Protein AF-A0A3B8Q1C9-F1 (afdb_monomer_lite)

Structure (mmCIF, N/CA/C/O backbone):
data_AF-A0A3B8Q1C9-F1
#
_entry.id   AF-A0A3B8Q1C9-F1
#
loop_
_atom_site.group_PDB
_at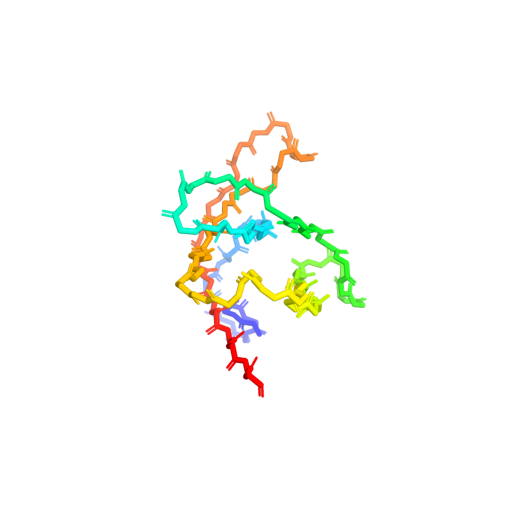om_site.id
_atom_site.type_symbol
_atom_site.label_atom_id
_atom_site.label_alt_id
_atom_site.label_comp_id
_atom_site.label_asym_id
_atom_site.label_entity_id
_atom_site.label_seq_id
_atom_site.pdbx_PDB_ins_code
_atom_site.Cartn_x
_atom_site.Cartn_y
_atom_site.Cartn_z
_atom_site.occupancy
_atom_site.B_iso_or_equiv
_atom_site.auth_seq_id
_atom_site.auth_comp_id
_atom_site.auth_asym_id
_atom_site.auth_atom_id
_atom_site.pdbx_PDB_model_num
ATOM 1 N N . MET A 1 1 ? 9.204 -12.429 -6.344 1.00 60.84 1 MET A N 1
ATOM 2 C CA . MET A 1 1 ? 8.142 -11.477 -6.739 1.00 60.84 1 MET A CA 1
ATOM 3 C C . MET A 1 1 ? 7.504 -12.024 -8.015 1.00 60.84 1 MET A C 1
ATOM 5 O O . MET A 1 1 ? 8.084 -12.948 -8.583 1.00 60.84 1 MET A O 1
ATOM 9 N N . PRO A 1 2 ? 6.340 -11.546 -8.483 1.00 67.00 2 PRO A N 1
ATOM 10 C CA . PRO A 1 2 ? 5.905 -11.873 -9.841 1.00 67.00 2 PRO A CA 1
ATOM 11 C C . PRO A 1 2 ? 7.005 -11.469 -10.830 1.00 67.00 2 PRO A C 1
ATOM 13 O O . PRO A 1 2 ? 7.648 -10.438 -10.605 1.00 67.00 2 PRO A O 1
ATOM 16 N N . ALA A 1 3 ? 7.219 -12.241 -11.897 1.00 64.62 3 ALA A N 1
ATOM 17 C CA . ALA A 1 3 ? 8.178 -11.895 -12.950 1.00 64.62 3 ALA A CA 1
ATOM 18 C C . ALA A 1 3 ? 9.658 -11.774 -12.489 1.00 64.62 3 ALA A C 1
ATOM 20 O O . ALA A 1 3 ? 10.401 -10.921 -12.970 1.00 64.62 3 ALA A O 1
ATOM 21 N N . SER A 1 4 ? 10.097 -12.577 -11.511 1.00 67.44 4 SER A N 1
ATOM 22 C CA . SER A 1 4 ? 11.488 -12.587 -11.008 1.00 67.44 4 SER A CA 1
ATOM 23 C C . SER A 1 4 ? 12.373 -13.700 -11.593 1.00 67.44 4 SER A C 1
ATOM 25 O O . SER A 1 4 ? 13.560 -13.755 -11.277 1.00 67.44 4 SER A O 1
ATOM 27 N N . GLY A 1 5 ? 11.814 -14.618 -12.385 1.00 74.50 5 GLY A N 1
ATOM 28 C CA . GLY A 1 5 ? 12.517 -15.777 -12.939 1.00 74.50 5 GLY A CA 1
ATOM 29 C C . GLY A 1 5 ? 13.154 -15.528 -14.318 1.00 74.50 5 GLY A C 1
ATOM 30 O O . GLY A 1 5 ? 12.696 -14.665 -15.071 1.00 74.50 5 GLY A O 1
ATOM 31 N N . PRO A 1 6 ? 14.194 -16.296 -14.706 1.00 71.38 6 PRO A N 1
ATOM 32 C CA . PRO A 1 6 ? 14.736 -16.251 -16.064 1.00 71.38 6 PRO A CA 1
ATOM 33 C C . PRO A 1 6 ? 13.656 -16.553 -17.116 1.00 71.38 6 PRO A C 1
ATOM 35 O O . PRO A 1 6 ? 13.021 -17.603 -17.069 1.00 71.38 6 PRO A O 1
ATOM 38 N N . GLY A 1 7 ? 13.475 -15.650 -18.085 1.00 75.75 7 GLY A N 1
ATOM 39 C CA . GLY A 1 7 ? 12.500 -15.810 -19.173 1.00 75.75 7 GLY A CA 1
ATOM 40 C C . GLY A 1 7 ? 11.062 -15.395 -18.838 1.00 75.75 7 GLY A C 1
ATOM 41 O O . GLY A 1 7 ? 10.188 -15.562 -19.687 1.00 75.75 7 GLY A O 1
ATOM 42 N N . GLU A 1 8 ? 10.802 -14.848 -17.647 1.00 81.19 8 GLU A N 1
ATOM 43 C CA . GLU A 1 8 ? 9.492 -14.280 -17.310 1.00 81.19 8 GLU A CA 1
ATOM 44 C C . GLU A 1 8 ? 9.257 -12.921 -18.002 1.00 81.19 8 GLU A C 1
ATOM 46 O O . GLU A 1 8 ? 10.190 -12.249 -18.452 1.00 81.19 8 GLU A O 1
ATOM 51 N N . PHE A 1 9 ? 7.986 -12.518 -18.125 1.00 77.31 9 PHE A N 1
ATOM 52 C CA . PHE A 1 9 ? 7.609 -11.220 -18.696 1.00 77.31 9 PHE A CA 1
ATOM 53 C C . PHE A 1 9 ? 8.121 -10.064 -17.821 1.00 77.31 9 PHE A C 1
ATOM 55 O O . PHE A 1 9 ? 8.331 -10.231 -16.628 1.00 77.31 9 PHE A O 1
ATOM 62 N N . VAL A 1 10 ? 8.289 -8.860 -18.374 1.00 82.44 10 VAL A N 1
ATOM 63 C CA . VAL A 1 10 ? 8.712 -7.698 -17.571 1.00 82.44 10 VAL A CA 1
ATOM 64 C C . VAL A 1 10 ? 7.518 -7.139 -16.794 1.00 82.44 10 VAL A C 1
ATOM 66 O O . VAL A 1 10 ? 6.607 -6.562 -17.385 1.00 82.44 10 VAL A O 1
ATOM 69 N N . ASN A 1 11 ? 7.533 -7.264 -15.466 1.00 86.81 11 ASN A N 1
ATOM 70 C CA . ASN A 1 11 ? 6.571 -6.590 -14.597 1.00 86.81 11 ASN A CA 1
ATOM 71 C C . ASN A 1 11 ? 7.090 -5.202 -14.208 1.00 86.81 11 ASN A C 1
ATOM 73 O O . ASN A 1 11 ? 8.039 -5.095 -13.428 1.00 86.81 11 ASN A O 1
ATOM 77 N N . LE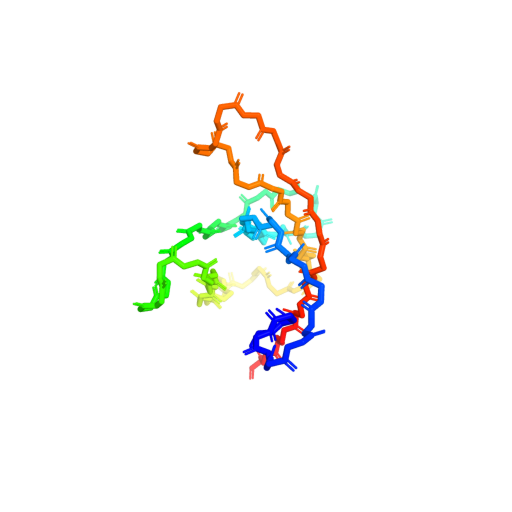U A 1 12 ? 6.447 -4.154 -14.722 1.00 89.44 12 LEU A N 1
ATOM 78 C CA . LEU A 1 12 ? 6.825 -2.759 -14.485 1.00 89.44 12 LEU A CA 1
ATOM 79 C C . LEU A 1 12 ? 6.083 -2.109 -13.316 1.00 89.44 12 LEU A C 1
ATOM 81 O O . LEU A 1 12 ? 6.311 -0.931 -13.062 1.00 89.44 12 LEU A O 1
ATOM 85 N N . LEU A 1 13 ? 5.194 -2.833 -12.629 1.00 92.19 13 LEU A N 1
ATOM 86 C CA . LEU A 1 13 ? 4.456 -2.273 -11.504 1.00 92.19 13 LEU A CA 1
ATOM 87 C C . LEU A 1 13 ? 5.418 -1.883 -10.376 1.00 92.19 13 LEU A C 1
ATOM 89 O O . LEU A 1 13 ? 6.194 -2.720 -9.904 1.00 92.19 13 LEU A O 1
ATOM 93 N N . ASP A 1 14 ? 5.298 -0.634 -9.951 1.00 93.12 14 ASP A N 1
ATOM 94 C CA . ASP A 1 14 ? 5.848 -0.060 -8.726 1.00 93.12 14 ASP A CA 1
ATOM 95 C C . ASP A 1 14 ? 4.668 0.121 -7.754 1.00 93.12 14 ASP A C 1
ATOM 97 O O . ASP A 1 14 ? 3.899 1.075 -7.919 1.00 93.12 14 ASP A O 1
ATOM 101 N N . PRO A 1 15 ? 4.379 -0.875 -6.894 1.00 94.25 15 PRO A N 1
ATOM 102 C CA . PRO A 1 15 ? 3.154 -0.901 -6.108 1.00 94.25 15 PRO A CA 1
ATOM 103 C C . PRO A 1 15 ? 3.286 -0.123 -4.794 1.00 94.25 15 PRO A C 1
ATOM 105 O O . PRO A 1 15 ? 4.229 -0.321 -4.033 1.00 94.25 15 PRO A O 1
ATOM 108 N N . MET A 1 16 ? 2.248 0.637 -4.453 1.00 96.44 16 MET A N 1
ATOM 109 C CA . MET A 1 16 ? 2.024 1.158 -3.104 1.00 96.44 16 MET A CA 1
ATOM 110 C C . MET A 1 16 ? 0.774 0.530 -2.476 1.00 96.44 16 MET A C 1
ATOM 112 O O . MET A 1 16 ? -0.128 0.053 -3.173 1.00 96.44 16 MET A O 1
ATOM 116 N N . ILE A 1 17 ? 0.714 0.528 -1.144 1.00 97.75 17 ILE A N 1
ATOM 117 C CA . ILE A 1 17 ? -0.388 -0.051 -0.368 1.00 97.75 17 ILE A CA 1
ATOM 118 C C . ILE A 1 17 ? -1.051 1.046 0.459 1.00 97.75 17 ILE A C 1
ATOM 120 O O . ILE A 1 17 ? -0.366 1.828 1.120 1.00 97.75 17 ILE A O 1
ATOM 124 N N . GLN A 1 18 ? -2.383 1.051 0.483 1.00 98.38 18 GLN A N 1
ATOM 125 C CA . GLN A 1 18 ? -3.179 1.801 1.451 1.00 98.38 18 GLN A CA 1
ATOM 126 C C . GLN A 1 18 ? -4.007 0.836 2.306 1.00 98.38 18 GLN A C 1
ATOM 128 O O . GLN A 1 18 ? -4.618 -0.102 1.787 1.00 98.38 18 GLN A O 1
ATOM 133 N N . LEU A 1 19 ? -4.046 1.077 3.616 1.00 98.38 19 LEU A N 1
ATOM 134 C CA . LEU A 1 19 ? -4.964 0.421 4.543 1.00 98.38 19 LEU A CA 1
ATOM 135 C C . LEU A 1 19 ? -6.110 1.381 4.850 1.00 98.38 19 LEU A C 1
ATOM 137 O O . LEU A 1 19 ? -5.867 2.496 5.315 1.00 98.38 19 LEU A O 1
ATOM 141 N N . LEU A 1 20 ? -7.341 0.938 4.613 1.00 98.69 20 LEU A N 1
ATOM 142 C CA . LEU A 1 20 ? -8.547 1.724 4.827 1.00 98.69 20 LEU A CA 1
ATOM 143 C C . LEU A 1 20 ? -9.391 1.129 5.955 1.00 98.69 20 LEU A C 1
ATOM 145 O O . LEU A 1 20 ? -9.516 -0.093 6.054 1.00 98.69 20 LEU A O 1
ATOM 149 N N . ASP A 1 21 ? -9.981 1.982 6.789 1.00 98.12 21 ASP A N 1
ATOM 150 C CA . ASP A 1 21 ? -10.980 1.565 7.776 1.00 98.12 21 ASP A CA 1
ATOM 151 C C . ASP A 1 21 ? -12.336 1.226 7.121 1.00 98.12 21 ASP A C 1
ATOM 153 O O . ASP A 1 21 ? -12.530 1.358 5.909 1.00 98.12 21 ASP A O 1
ATOM 157 N N . ALA A 1 22 ? -13.307 0.790 7.929 1.00 97.69 22 ALA A N 1
ATOM 158 C CA . ALA A 1 22 ? -14.627 0.395 7.439 1.00 97.69 22 ALA A CA 1
ATOM 159 C C . ALA A 1 22 ? -15.428 1.541 6.786 1.00 97.69 22 ALA A C 1
ATOM 161 O O . ALA A 1 22 ? -16.367 1.272 6.037 1.00 97.69 22 ALA A O 1
ATOM 162 N N . ALA A 1 23 ? -15.079 2.799 7.074 1.00 97.62 23 ALA A N 1
ATOM 163 C CA . ALA A 1 23 ? -15.687 3.985 6.480 1.00 97.62 23 ALA A CA 1
ATOM 164 C C . ALA A 1 23 ? -14.955 4.448 5.205 1.00 97.62 23 ALA A C 1
ATOM 166 O O . ALA A 1 23 ? -15.400 5.398 4.561 1.00 97.62 23 ALA A O 1
ATOM 167 N N . GLY A 1 24 ? -13.869 3.770 4.819 1.00 97.75 24 GLY A N 1
ATOM 168 C CA . GLY A 1 24 ? -13.056 4.107 3.655 1.00 97.75 24 GLY A CA 1
ATOM 169 C C . GLY A 1 24 ? -12.003 5.182 3.927 1.00 97.75 24 GLY A C 1
ATOM 170 O O . GLY A 1 24 ? -11.457 5.733 2.974 1.00 97.75 24 GLY A O 1
ATOM 171 N N . ASN A 1 25 ? -11.696 5.499 5.189 1.00 97.94 25 ASN A N 1
ATOM 172 C CA . ASN A 1 25 ? -10.609 6.426 5.502 1.00 97.94 25 ASN A CA 1
ATOM 173 C C . ASN A 1 25 ? -9.266 5.704 5.435 1.00 97.94 25 ASN A C 1
ATOM 175 O O . ASN A 1 25 ? -9.118 4.624 6.006 1.00 97.94 25 ASN A O 1
ATOM 179 N N . VAL A 1 26 ? -8.263 6.327 4.815 1.00 98.12 26 VAL A N 1
ATOM 180 C CA . VAL A 1 26 ? -6.886 5.819 4.828 1.00 98.12 26 VAL A CA 1
ATOM 181 C C . VAL A 1 26 ? -6.295 5.984 6.228 1.00 98.12 26 VAL A C 1
ATOM 183 O O . VAL A 1 26 ? -6.186 7.099 6.735 1.00 98.12 26 VAL A O 1
ATOM 186 N N . VAL A 1 27 ? -5.894 4.874 6.846 1.00 98.31 27 VAL A N 1
ATOM 187 C CA . VAL A 1 27 ? -5.299 4.840 8.194 1.00 98.31 27 VAL A CA 1
ATOM 188 C C . VAL A 1 27 ? -3.805 4.513 8.189 1.00 98.31 27 VAL A C 1
ATOM 190 O O . VAL A 1 27 ? -3.129 4.746 9.189 1.00 98.31 27 VAL A O 1
ATOM 193 N N . ALA A 1 28 ? -3.283 3.982 7.081 1.00 98.19 28 ALA A N 1
ATOM 194 C CA . ALA A 1 28 ? -1.856 3.774 6.855 1.00 98.19 28 ALA A CA 1
ATOM 195 C C . ALA A 1 28 ? -1.552 3.674 5.355 1.00 98.19 28 ALA A C 1
ATOM 197 O O . ALA A 1 28 ? -2.386 3.204 4.579 1.00 98.19 28 ALA A O 1
ATOM 198 N N . THR A 1 29 ? -0.339 4.061 4.964 1.00 98.06 29 THR A N 1
ATOM 199 C CA . THR A 1 29 ? 0.195 3.876 3.610 1.00 98.06 29 THR A CA 1
ATOM 200 C C . THR A 1 29 ? 1.617 3.323 3.670 1.00 98.06 29 THR A C 1
ATOM 202 O O . THR A 1 29 ? 2.326 3.512 4.661 1.00 98.06 29 THR A O 1
ATOM 205 N N . ALA A 1 30 ? 2.035 2.621 2.619 1.00 97.56 30 ALA A N 1
ATOM 206 C CA . ALA A 1 30 ? 3.416 2.198 2.429 1.00 97.56 30 ALA A CA 1
ATOM 207 C C . ALA A 1 30 ? 3.778 2.205 0.943 1.00 97.56 30 ALA A C 1
ATOM 209 O O . ALA 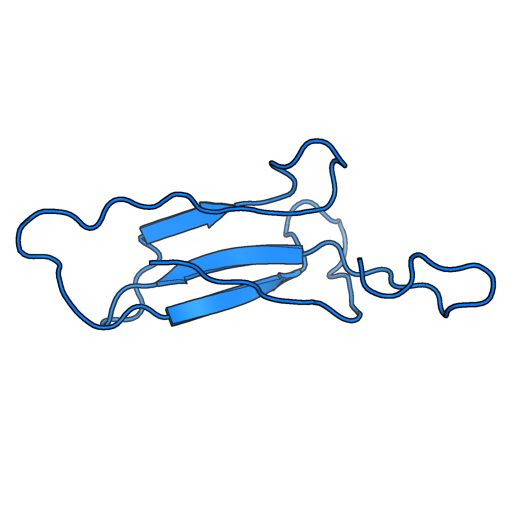A 1 30 ? 2.986 1.772 0.107 1.00 97.56 30 ALA A O 1
ATOM 210 N N . ASP A 1 31 ? 4.994 2.652 0.650 1.00 96.88 31 ASP A N 1
ATOM 211 C CA . ASP A 1 31 ? 5.580 2.685 -0.685 1.00 96.88 31 ASP A CA 1
ATOM 212 C C . ASP A 1 31 ? 7.079 2.378 -0.561 1.00 96.88 31 ASP A C 1
ATOM 214 O O . ASP A 1 31 ? 7.763 3.007 0.252 1.00 96.88 31 ASP A O 1
ATOM 218 N N . ASN A 1 32 ? 7.560 1.374 -1.301 1.00 94.19 32 ASN A N 1
ATOM 219 C CA . ASN A 1 32 ? 8.979 1.022 -1.427 1.00 94.19 32 ASN A CA 1
ATOM 220 C C . ASN A 1 32 ? 9.759 0.905 -0.100 1.00 94.19 32 ASN A C 1
ATOM 222 O O . ASN A 1 32 ? 10.963 1.158 -0.035 1.00 94.19 32 ASN A O 1
ATOM 226 N N . ASN A 1 33 ? 9.081 0.512 0.984 1.00 94.44 33 ASN A N 1
ATOM 227 C CA . ASN A 1 33 ? 9.645 0.495 2.335 1.00 94.44 33 ASN A CA 1
ATOM 228 C C . ASN A 1 33 ? 10.267 -0.858 2.733 1.00 94.44 33 ASN A C 1
ATOM 230 O O . ASN A 1 33 ? 10.602 -1.055 3.903 1.00 94.44 33 ASN A O 1
ATOM 234 N N . GLN A 1 34 ? 10.408 -1.794 1.792 1.00 92.50 34 GLN A N 1
ATOM 235 C CA . GLN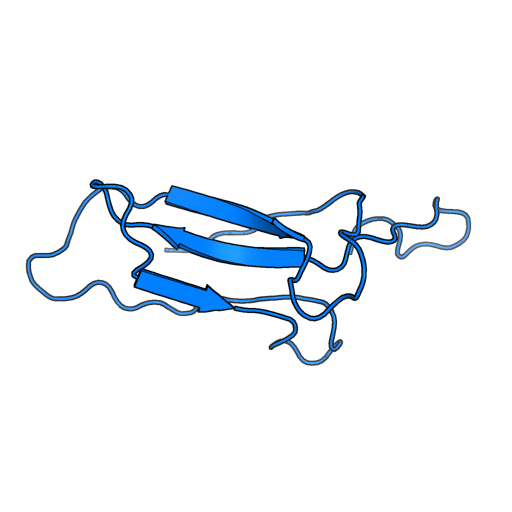 A 1 34 ? 11.133 -3.052 1.979 1.00 92.50 34 GLN A CA 1
ATOM 236 C C . GLN A 1 34 ? 12.565 -2.997 1.415 1.00 92.50 34 GLN A C 1
ATOM 238 O O . GLN A 1 34 ? 12.864 -2.159 0.566 1.00 92.50 34 GLN A O 1
ATOM 243 N N . PRO A 1 35 ? 13.478 -3.891 1.858 1.00 88.31 35 PRO A N 1
ATOM 244 C CA . PRO A 1 35 ? 14.901 -3.830 1.494 1.00 88.31 35 PRO A CA 1
ATOM 245 C C . PRO A 1 35 ? 15.225 -3.952 0.001 1.00 88.31 35 PRO A C 1
ATOM 247 O O . PRO A 1 35 ? 16.321 -3.583 -0.411 1.00 88.31 35 PRO A O 1
ATOM 250 N N . ASP A 1 36 ? 14.311 -4.489 -0.806 1.00 81.62 36 ASP A N 1
ATOM 251 C CA . ASP A 1 36 ? 14.478 -4.565 -2.259 1.00 81.62 36 ASP A CA 1
ATOM 252 C C . ASP A 1 36 ? 14.123 -3.257 -2.984 1.00 81.62 36 ASP A C 1
ATOM 254 O O . ASP A 1 36 ? 14.293 -3.176 -4.200 1.00 81.62 36 ASP A O 1
ATOM 258 N N . GLY A 1 37 ? 13.646 -2.244 -2.249 1.00 82.56 37 GLY A N 1
ATOM 259 C CA . GLY A 1 37 ? 13.292 -0.926 -2.771 1.00 82.56 37 GLY A CA 1
ATOM 260 C C . GLY A 1 37 ? 12.111 -0.936 -3.738 1.00 82.56 37 GLY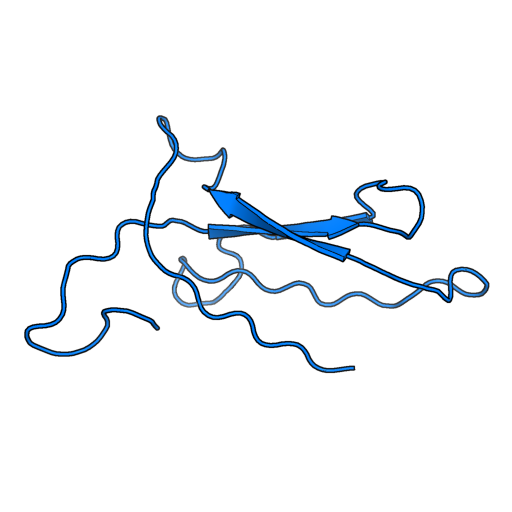 A C 1
ATOM 261 O O . GLY A 1 37 ? 11.960 0.021 -4.488 1.00 82.56 37 GLY A O 1
ATOM 262 N N . ARG A 1 38 ? 11.327 -2.023 -3.757 1.00 81.88 38 ARG A N 1
ATOM 263 C CA . ARG A 1 38 ? 10.174 -2.209 -4.648 1.00 81.88 38 ARG A CA 1
ATOM 264 C C . ARG A 1 38 ? 8.927 -2.695 -3.911 1.00 81.88 38 ARG A C 1
ATOM 266 O O . ARG A 1 38 ? 7.803 -2.438 -4.329 1.00 81.88 38 ARG A O 1
ATOM 273 N N . ASN A 1 39 ? 9.105 -3.497 -2.865 1.00 88.12 39 ASN A N 1
ATOM 274 C CA . ASN A 1 39 ? 7.986 -4.015 -2.094 1.00 88.12 39 ASN A CA 1
ATOM 275 C C . ASN A 1 39 ? 7.546 -3.022 -1.012 1.00 88.12 39 ASN A C 1
ATOM 277 O O . ASN A 1 39 ? 8.353 -2.303 -0.417 1.00 88.12 39 ASN A O 1
ATOM 281 N N . ALA A 1 40 ? 6.249 -3.050 -0.719 1.00 94.88 40 ALA A N 1
ATOM 282 C CA . ALA A 1 40 ? 5.623 -2.278 0.342 1.00 94.88 40 ALA A CA 1
ATOM 283 C C . ALA A 1 40 ? 5.064 -3.211 1.429 1.00 94.88 40 ALA A C 1
ATOM 285 O O . ALA A 1 40 ? 4.540 -4.288 1.140 1.00 94.88 40 ALA A O 1
ATOM 286 N N . LEU A 1 41 ? 5.173 -2.792 2.689 1.00 95.75 41 LEU A N 1
ATOM 287 C CA . LEU A 1 41 ? 4.670 -3.502 3.864 1.00 95.75 41 LEU A CA 1
ATOM 288 C C . LEU A 1 41 ? 4.041 -2.512 4.845 1.00 95.75 41 LEU A C 1
ATOM 290 O O . LEU A 1 41 ? 4.666 -1.521 5.223 1.00 95.75 41 LEU A O 1
ATOM 294 N N . ILE A 1 42 ? 2.840 -2.825 5.323 1.00 97.88 42 ILE A N 1
ATOM 295 C CA . ILE A 1 42 ? 2.195 -2.109 6.425 1.00 97.88 42 ILE A CA 1
ATOM 296 C C . ILE A 1 42 ? 2.191 -3.016 7.657 1.00 97.88 42 ILE A C 1
ATOM 298 O O . ILE A 1 42 ? 1.584 -4.082 7.639 1.00 97.88 42 ILE A O 1
ATOM 302 N N . ASN A 1 43 ? 2.815 -2.552 8.742 1.00 96.81 43 ASN A N 1
ATOM 303 C CA . ASN A 1 43 ? 2.643 -3.117 10.081 1.00 96.81 43 ASN A CA 1
ATOM 304 C C . ASN A 1 43 ? 1.711 -2.192 10.867 1.00 96.81 43 ASN A C 1
ATOM 306 O O . ASN A 1 43 ? 2.121 -1.102 11.267 1.00 96.81 43 ASN A O 1
ATOM 310 N N . TYR A 1 44 ? 0.461 -2.610 11.068 1.00 97.12 44 TYR A N 1
ATOM 311 C CA . TYR A 1 44 ? -0.566 -1.774 11.686 1.00 97.12 44 TYR A CA 1
ATOM 312 C C . TYR A 1 44 ? -1.114 -2.406 12.963 1.00 97.12 44 TYR A C 1
ATOM 314 O O . TYR A 1 44 ? -1.633 -3.519 12.947 1.00 97.12 44 TYR A O 1
ATOM 322 N N . ALA A 1 45 ? -1.023 -1.670 14.070 1.00 97.44 45 ALA A N 1
ATOM 323 C CA . ALA A 1 45 ? -1.683 -2.024 15.317 1.00 97.44 45 ALA A CA 1
ATOM 324 C C . ALA A 1 45 ? -3.055 -1.346 15.366 1.00 97.44 45 ALA A C 1
ATOM 326 O O . ALA A 1 45 ? -3.137 -0.118 15.417 1.00 97.44 45 ALA A O 1
ATOM 327 N N . VAL A 1 46 ? -4.124 -2.145 15.368 1.00 96.44 46 VAL A N 1
ATOM 328 C CA . VAL A 1 46 ? -5.498 -1.637 15.459 1.00 96.44 46 VAL A CA 1
ATOM 329 C C . VAL A 1 46 ? -5.691 -0.909 16.798 1.00 96.44 46 VAL A C 1
ATOM 331 O O . VAL A 1 46 ? -5.498 -1.524 17.852 1.00 96.44 46 VAL A O 1
ATOM 334 N N . PRO A 1 47 ? -6.073 0.384 16.796 1.00 96.56 47 PRO A N 1
ATOM 335 C CA . PRO A 1 47 ? -6.326 1.123 18.027 1.00 96.56 47 PRO A CA 1
ATOM 336 C C . PRO A 1 47 ? -7.439 0.495 18.874 1.00 96.56 47 PRO A C 1
ATOM 338 O O . PRO A 1 47 ? -8.381 -0.113 18.360 1.00 96.56 47 PRO A O 1
ATOM 341 N N . ALA A 1 48 ? -7.372 0.687 20.192 1.00 97.38 48 ALA A N 1
ATOM 342 C CA . ALA A 1 48 ? -8.410 0.211 21.101 1.00 97.38 48 ALA A CA 1
ATOM 343 C C . ALA A 1 48 ? -9.783 0.796 20.719 1.00 97.38 48 ALA A C 1
ATOM 345 O O . ALA A 1 48 ? -9.932 2.007 20.569 1.00 97.38 48 ALA A O 1
ATOM 346 N N . GLY A 1 49 ? -10.784 -0.072 20.558 1.00 96.62 49 GLY A N 1
ATOM 347 C CA . GLY A 1 49 ? -12.131 0.323 20.134 1.00 96.62 49 GLY A CA 1
ATOM 348 C C . GLY A 1 49 ? -12.303 0.554 18.626 1.00 96.62 49 GLY A C 1
ATOM 349 O O . GLY A 1 49 ? -13.431 0.763 18.196 1.00 96.62 49 GLY A O 1
ATOM 350 N N . ALA A 1 50 ? -11.238 0.455 17.824 1.00 96.69 50 ALA A N 1
ATOM 351 C CA . ALA A 1 50 ? -11.286 0.564 16.361 1.00 96.69 50 ALA A CA 1
ATOM 352 C C . ALA A 1 50 ? -11.316 -0.806 15.652 1.00 96.69 50 ALA A C 1
ATOM 354 O O . ALA A 1 50 ? -11.065 -0.898 14.455 1.00 96.69 50 ALA A O 1
ATOM 355 N N . GLY A 1 51 ? -11.610 -1.887 16.383 1.00 96.00 51 GLY A N 1
ATOM 356 C CA . GLY A 1 51 ? -11.784 -3.211 15.786 1.00 96.00 51 GLY A CA 1
ATOM 357 C C . GLY A 1 51 ? -12.905 -3.213 14.745 1.00 96.00 51 GLY A C 1
ATOM 358 O O . GLY A 1 51 ? -13.933 -2.564 14.927 1.00 96.00 51 GLY A O 1
ATOM 359 N N . GLY A 1 52 ? -12.721 -3.955 13.655 1.00 95.50 52 GLY A N 1
ATOM 360 C CA . GLY A 1 52 ? -13.694 -3.985 12.572 1.00 95.50 52 GLY A CA 1
ATOM 361 C C . GLY A 1 52 ? -13.105 -4.475 11.258 1.00 95.50 52 GLY A C 1
ATOM 362 O O . GLY A 1 52 ? -12.050 -5.108 11.224 1.00 95.50 52 GLY A O 1
ATOM 363 N N . THR A 1 53 ? -13.824 -4.192 10.174 1.00 97.38 53 THR A N 1
ATOM 364 C CA . THR A 1 53 ? -13.359 -4.495 8.817 1.00 97.38 53 THR A CA 1
ATOM 365 C C . THR A 1 53 ? -12.369 -3.436 8.362 1.00 97.38 53 THR A C 1
ATOM 367 O O . THR A 1 53 ? -12.615 -2.243 8.529 1.00 97.38 53 THR A O 1
ATOM 370 N N . TYR A 1 54 ? -11.287 -3.896 7.747 1.00 98.00 54 TYR A N 1
ATOM 371 C CA . TYR A 1 54 ? -10.326 -3.063 7.044 1.00 98.00 54 TYR A CA 1
ATOM 372 C C . TYR A 1 54 ? -10.216 -3.538 5.600 1.00 98.00 54 TYR A C 1
ATOM 374 O O . TYR A 1 54 ? -10.374 -4.728 5.316 1.00 98.00 54 TYR A O 1
ATOM 382 N N . TYR A 1 55 ? -9.919 -2.609 4.702 1.00 98.12 55 TYR A N 1
ATOM 383 C CA . TYR A 1 55 ? -9.710 -2.880 3.287 1.00 98.12 55 TYR A CA 1
ATOM 384 C C . TYR A 1 55 ? -8.270 -2.555 2.912 1.00 98.12 55 TYR A C 1
ATOM 386 O O . TYR A 1 55 ? -7.684 -1.604 3.423 1.00 98.12 55 TYR A O 1
ATOM 394 N N . ILE A 1 56 ? -7.703 -3.348 2.010 1.00 98.06 56 ILE A N 1
ATOM 395 C CA . ILE A 1 56 ? -6.381 -3.101 1.439 1.00 98.06 56 ILE A CA 1
ATOM 396 C C . ILE A 1 56 ? -6.594 -2.651 -0.002 1.00 98.06 56 ILE A C 1
ATOM 398 O O . ILE A 1 56 ? -7.190 -3.387 -0.791 1.00 98.06 56 ILE A O 1
ATOM 402 N N . ALA A 1 57 ? -6.106 -1.460 -0.342 1.00 97.56 57 ALA A N 1
ATOM 403 C CA . ALA A 1 57 ? -6.014 -0.998 -1.721 1.00 97.56 57 ALA A CA 1
ATOM 404 C C . ALA A 1 57 ? -4.566 -1.117 -2.204 1.00 97.56 57 ALA A C 1
ATOM 406 O O . ALA A 1 57 ? -3.634 -0.705 -1.509 1.00 97.56 57 ALA A O 1
ATOM 407 N N . ILE A 1 58 ? -4.396 -1.695 -3.393 1.00 96.81 58 ILE A N 1
ATOM 408 C CA . ILE A 1 58 ? -3.117 -1.769 -4.101 1.00 96.81 58 ILE A CA 1
ATOM 409 C C . ILE A 1 58 ? -3.185 -0.799 -5.270 1.00 96.81 58 ILE A C 1
ATOM 411 O O . ILE A 1 58 ? -4.063 -0.917 -6.127 1.00 96.81 58 ILE A O 1
ATOM 415 N N . GLU A 1 59 ? -2.249 0.138 -5.303 1.00 95.50 59 GLU A N 1
ATOM 416 C CA . GLU A 1 59 ? -2.183 1.195 -6.306 1.00 95.50 59 GLU A CA 1
ATOM 417 C C . GLU A 1 59 ? -0.783 1.263 -6.921 1.00 95.50 59 GLU A C 1
ATOM 419 O O . GLU A 1 59 ? 0.171 0.685 -6.401 1.00 95.50 59 GLU A O 1
ATOM 424 N N . ALA A 1 60 ? -0.655 1.948 -8.057 1.00 95.56 60 ALA A N 1
ATOM 425 C CA . ALA A 1 60 ? 0.661 2.321 -8.563 1.00 95.56 60 ALA A CA 1
ATOM 426 C C . ALA A 1 60 ? 1.203 3.489 -7.729 1.00 95.56 60 ALA A C 1
ATOM 428 O O . ALA A 1 60 ? 0.447 4.417 -7.449 1.00 95.56 60 ALA A O 1
ATOM 429 N N . SER A 1 61 ? 2.491 3.451 -7.380 1.00 95.12 61 SER A N 1
ATOM 430 C CA . SER A 1 61 ? 3.163 4.513 -6.628 1.00 95.12 61 SER A CA 1
ATOM 431 C C . SER A 1 61 ? 2.986 5.878 -7.302 1.00 95.12 61 SER A C 1
ATOM 433 O O . SER A 1 61 ? 3.192 6.036 -8.516 1.00 95.12 61 SER A O 1
ATOM 435 N N . ASP A 1 62 ? 2.638 6.875 -6.492 1.00 93.75 62 ASP A N 1
ATOM 436 C CA . ASP A 1 62 ? 2.543 8.281 -6.883 1.00 93.75 62 ASP A CA 1
ATOM 437 C C . ASP A 1 62 ? 3.917 8.969 -6.993 1.00 93.75 62 ASP A C 1
ATOM 439 O O . ASP A 1 62 ? 4.017 10.057 -7.565 1.00 93.75 62 ASP A O 1
ATOM 443 N N . ALA A 1 63 ? 4.992 8.312 -6.541 1.00 91.81 63 ALA A N 1
ATOM 444 C CA . ALA A 1 63 ? 6.371 8.764 -6.717 1.00 91.81 63 ALA A CA 1
ATOM 445 C C . ALA A 1 63 ? 6.868 8.605 -8.167 1.00 91.81 63 ALA A C 1
ATOM 447 O O . ALA A 1 63 ? 7.932 9.116 -8.535 1.00 91.81 63 ALA A O 1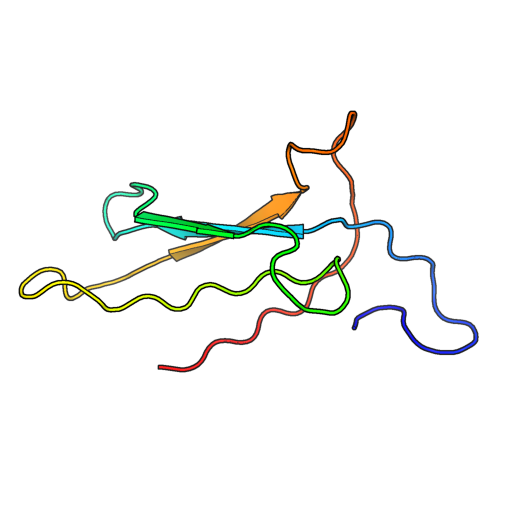
ATOM 448 N N . THR A 1 64 ? 6.096 7.923 -9.018 1.00 90.12 64 THR A N 1
ATOM 449 C CA . THR A 1 64 ? 6.405 7.755 -10.439 1.00 90.12 64 THR A CA 1
ATOM 450 C C . THR A 1 64 ? 5.779 8.877 -11.289 1.00 90.12 64 THR A C 1
ATOM 452 O O . THR A 1 64 ? 4.624 9.246 -11.085 1.00 90.12 64 THR A O 1
ATOM 455 N N . PRO A 1 65 ? 6.472 9.418 -12.318 1.00 92.62 65 PRO A N 1
ATOM 456 C CA . PRO A 1 65 ? 5.913 10.480 -13.171 1.00 92.62 65 PRO A CA 1
ATOM 457 C C . PRO A 1 65 ? 4.653 10.079 -13.953 1.00 92.62 65 PRO A C 1
ATOM 459 O O . PRO A 1 65 ? 3.942 10.937 -14.480 1.00 92.62 65 PRO A O 1
ATOM 462 N N . LYS A 1 66 ? 4.426 8.772 -14.120 1.00 94.38 66 LYS A N 1
ATOM 463 C CA . LYS A 1 66 ? 3.265 8.182 -14.787 1.00 94.38 66 LYS A CA 1
ATOM 464 C C . LYS A 1 66 ? 2.910 6.878 -14.073 1.00 94.38 66 LYS A C 1
ATOM 466 O O . LYS A 1 66 ? 3.835 6.104 -13.834 1.00 94.38 66 LYS A O 1
ATOM 471 N N . PRO A 1 67 ? 1.615 6.575 -13.865 1.00 94.06 67 PRO A N 1
ATOM 472 C CA . PRO A 1 67 ? 1.200 5.323 -13.247 1.00 94.06 67 PRO A CA 1
ATOM 473 C C . PRO A 1 67 ? 1.800 4.107 -13.953 1.00 94.06 67 PRO A C 1
ATOM 475 O O . PRO A 1 67 ? 1.690 3.961 -15.177 1.00 94.06 67 PRO A O 1
ATOM 478 N N . THR A 1 68 ? 2.411 3.227 -13.169 1.00 94.88 68 THR A N 1
ATOM 479 C CA . THR A 1 68 ? 2.934 1.942 -13.631 1.00 94.88 68 THR A CA 1
ATOM 480 C C . THR A 1 68 ? 1.843 0.869 -13.610 1.00 94.88 68 THR A C 1
ATOM 482 O O . THR A 1 68 ? 0.745 1.067 -13.086 1.00 94.88 68 THR A O 1
ATOM 485 N N . ARG A 1 69 ? 2.090 -0.267 -14.269 1.00 93.00 69 ARG A N 1
ATOM 486 C CA . ARG A 1 69 ? 1.126 -1.371 -14.380 1.00 93.00 69 ARG A CA 1
ATOM 487 C C . ARG A 1 69 ? 1.844 -2.706 -14.386 1.00 93.00 69 ARG A C 1
ATOM 489 O O . ARG A 1 69 ? 2.970 -2.810 -14.871 1.00 93.00 69 ARG A O 1
ATOM 496 N N . GLY A 1 70 ? 1.138 -3.726 -13.924 1.00 91.81 70 GLY A N 1
ATOM 497 C CA . GLY A 1 70 ? 1.612 -5.096 -13.937 1.00 91.81 70 GLY A CA 1
ATOM 498 C C . GLY A 1 70 ? 0.918 -5.925 -12.873 1.00 91.81 70 GLY A C 1
ATOM 499 O O . GLY A 1 70 ? -0.189 -5.600 -12.445 1.00 91.81 70 GLY A O 1
ATOM 500 N N . GLU A 1 71 ? 1.573 -7.003 -12.473 1.00 91.56 71 GLU A N 1
ATOM 501 C CA . GLU A 1 71 ? 1.025 -7.979 -11.538 1.00 91.56 71 GLU A CA 1
ATOM 502 C C . GLU A 1 71 ? 1.547 -7.742 -10.122 1.00 91.56 71 GLU A C 1
ATOM 504 O O . GLU A 1 71 ? 2.653 -7.236 -9.923 1.00 91.56 71 GLU A O 1
ATOM 509 N N . TYR A 1 72 ? 0.772 -8.153 -9.125 1.00 92.62 72 TYR A N 1
ATOM 510 C CA . TYR A 1 72 ? 1.177 -8.116 -7.726 1.00 92.62 72 TYR A CA 1
ATOM 511 C C . TYR A 1 72 ? 0.790 -9.417 -7.026 1.00 92.62 72 TYR A C 1
ATOM 513 O O . TYR A 1 72 ? -0.108 -10.139 -7.456 1.00 92.62 72 TYR A O 1
ATOM 521 N N . VAL A 1 73 ? 1.471 -9.695 -5.918 1.00 93.00 73 VAL A N 1
ATOM 522 C CA . VAL A 1 73 ? 1.050 -10.691 -4.933 1.00 93.00 73 VAL A CA 1
ATOM 523 C C . VAL A 1 73 ? 0.813 -9.944 -3.634 1.00 93.00 73 VAL A C 1
ATOM 525 O O . VAL A 1 73 ? 1.668 -9.176 -3.202 1.00 93.00 73 VAL A O 1
ATOM 528 N N . LEU A 1 74 ? -0.347 -10.172 -3.025 1.00 94.19 74 LEU A N 1
ATOM 529 C CA . LEU A 1 74 ? -0.683 -9.657 -1.706 1.00 94.19 74 LEU A CA 1
ATOM 530 C C . LEU A 1 74 ? -0.616 -10.801 -0.695 1.00 94.19 74 LEU A C 1
ATOM 532 O O . LEU A 1 74 ? -1.283 -11.821 -0.861 1.00 94.19 74 LEU A O 1
ATOM 536 N N . SER A 1 75 ? 0.168 -10.614 0.362 1.00 94.50 75 SER A N 1
ATOM 537 C CA . SER A 1 75 ? 0.192 -11.492 1.531 1.00 94.50 75 SER A CA 1
ATOM 538 C C . SER A 1 75 ? -0.256 -10.717 2.762 1.00 94.50 75 SER A C 1
ATOM 540 O O . SER A 1 75 ? 0.239 -9.620 3.008 1.00 94.50 75 SER A O 1
ATOM 542 N N . GLN A 1 76 ? -1.151 -11.308 3.549 1.00 92.69 76 GLN A N 1
ATOM 543 C CA . GLN A 1 76 ? -1.633 -10.748 4.807 1.00 92.69 76 GLN A CA 1
ATOM 544 C C . GLN A 1 76 ? -1.420 -11.759 5.935 1.00 92.69 76 GLN A C 1
ATOM 546 O O . GLN A 1 76 ? -1.654 -12.954 5.759 1.00 92.69 76 GLN A O 1
ATOM 551 N N . SER A 1 77 ? -1.040 -11.254 7.106 1.00 92.19 77 SER A N 1
ATOM 552 C CA . SER A 1 77 ? -1.075 -11.974 8.378 1.00 92.19 77 SER A CA 1
ATOM 553 C C . SER A 1 77 ? -1.760 -11.107 9.431 1.00 92.19 77 SER A C 1
ATOM 555 O O . SER A 1 77 ? -1.593 -9.887 9.408 1.00 92.19 77 SER A O 1
ATOM 557 N N . GLN A 1 78 ? -2.528 -11.743 10.317 1.00 80.88 78 GLN A N 1
ATOM 558 C CA . GLN A 1 78 ? -3.120 -11.126 11.510 1.00 80.88 78 GLN A CA 1
ATOM 559 C C . GLN A 1 78 ? -2.249 -11.411 12.732 1.00 80.88 78 GLN A C 1
ATOM 561 O O . GLN A 1 78 ? -1.662 -12.518 12.765 1.00 80.88 78 GLN A O 1
#

Foldseek 3Di:
DQQPDPPGDDAFAQKKKFKAAPVRDTPDIWGLPDPVSRDTDDDDDQDVPSDDDMDMDIFGDPVDPDGGDGDDDDDDDD

Sequence (78 aa):
MPASGPGEFVNLLDPMIQLLDAAGNVVATADNNQPDGRNALINYAVPAGAGGTYYIAIEASDATPKPTRGEYVLSQSQ

Radius of gyration: 14.24 Å; chains: 1; bounding box: 31×27×40 Å

pLDDT: mean 91.58, std 8.74, range [60.84, 98.69]

Secondary structure (DSSP, 8-state):
-TT-STT-------EEEEEE-TTS-EEEEEES-STTSS-------PPTT--S--EEEEEE-TTSSS------------